Protein AF-A0A377KDM1-F1 (afdb_monomer)

Radius of gyration: 18.5 Å; Cα contacts (8 Å, |Δi|>4): 76; chains: 1; bounding box: 39×21×58 Å

Nearest PDB structures (foldseek):
  5me8-assembly1_B  TM=6.003E-01  e=6.500E+00  Homo sapiens

Secondary structure (DSSP, 8-state):
-PPPPHHHHHHHHHHTSHHHHHHHHHHHHHHHHHHHHHHHHHHHT--TTGGGS-GGG-HIIIIIIIIHHHHHHHHHHHHHHHHHHHTT-GGGGG--HHHHHHHHHHTTS--TTS-HHHHTT-

Foldseek 3Di:
DDDDDVVRVVVCCVCLDLVVLVCVLVLLVVLLVQLVVQLVVCVVVDDPCLVVDPPLSNCCCPCVVPLSVLSVVVSVLSVVLSVVVVVVNSVSVPDDVSVVVSVVVCVSHDPVSGDPVSNVSD

Sequence (122 aa):
MAILHPQECWLLERIMSPEYYRRRFEGWQEFVELCERQVAEWSKTMPLDVRRRPLCEQIDAVWGGRVLPNIRSTLKSVQYDFIQLQQGDLRVLQSGGNISSDMKGLIDYPSDWMSLVAQKTV

Structure (mmCIF, N/CA/C/O backbone):
data_AF-A0A377KDM1-F1
#
_entry.id   AF-A0A377KDM1-F1
#
loop_
_atom_site.group_PDB
_atom_site.id
_atom_site.type_symbol
_atom_site.label_atom_id
_atom_site.label_alt_id
_atom_site.label_comp_id
_atom_site.label_asym_id
_atom_site.label_entity_id
_atom_site.label_seq_id
_atom_site.pdbx_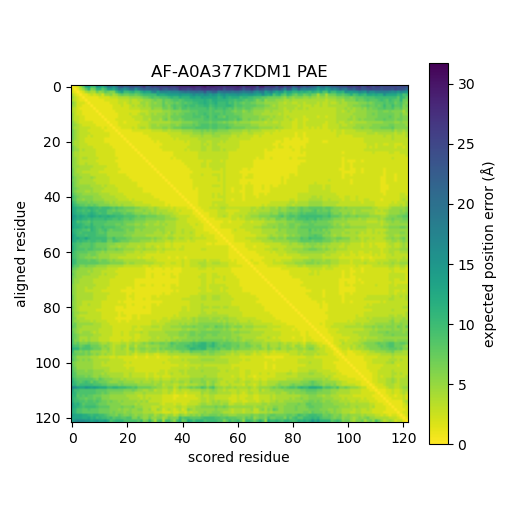PDB_ins_code
_atom_site.Cartn_x
_atom_site.Cartn_y
_atom_site.Cartn_z
_atom_site.occupancy
_atom_site.B_iso_or_equiv
_atom_site.auth_seq_id
_atom_site.auth_comp_id
_atom_site.auth_asym_id
_atom_site.auth_atom_id
_atom_site.pdbx_PDB_model_num
ATOM 1 N N . MET A 1 1 ? -19.128 -11.239 32.560 1.00 57.31 1 MET A N 1
ATOM 2 C CA . MET A 1 1 ? -18.777 -10.022 31.797 1.00 57.31 1 MET A CA 1
ATOM 3 C C . MET A 1 1 ? -17.496 -9.472 32.390 1.00 57.31 1 MET A C 1
ATOM 5 O O . MET A 1 1 ? -17.454 -9.312 33.603 1.00 57.31 1 MET A O 1
ATOM 9 N N . ALA A 1 2 ? -16.454 -9.273 31.584 1.00 82.00 2 ALA A N 1
ATOM 10 C CA . ALA A 1 2 ? -15.253 -8.584 32.048 1.00 82.00 2 ALA A CA 1
ATOM 11 C C . ALA A 1 2 ? -15.537 -7.076 32.082 1.00 82.00 2 ALA A C 1
ATOM 13 O O . ALA A 1 2 ? -16.145 -6.548 31.151 1.00 82.00 2 ALA A O 1
ATOM 14 N N . ILE A 1 3 ? -15.142 -6.406 33.162 1.00 89.88 3 ILE A N 1
ATOM 15 C CA . ILE A 1 3 ? -15.170 -4.945 33.246 1.00 89.88 3 ILE A CA 1
ATOM 16 C C . ILE A 1 3 ? -13.866 -4.464 32.615 1.00 89.88 3 ILE A C 1
ATOM 18 O O . ILE A 1 3 ? -12.798 -4.803 33.119 1.00 89.88 3 ILE A O 1
ATOM 22 N N . LEU A 1 4 ? -13.959 -3.723 31.511 1.00 91.62 4 LEU A N 1
ATOM 23 C CA . LEU A 1 4 ? -12.789 -3.116 30.880 1.00 91.62 4 LEU A CA 1
ATOM 24 C C . LEU A 1 4 ? -12.303 -1.932 31.717 1.00 91.62 4 LEU A C 1
ATOM 26 O O . LEU A 1 4 ? -13.097 -1.114 32.191 1.00 91.62 4 LEU A O 1
ATOM 30 N N . HIS A 1 5 ? -10.990 -1.832 31.883 1.00 95.94 5 HIS A N 1
ATOM 31 C CA . HIS A 1 5 ? -10.353 -0.673 32.485 1.00 95.94 5 HIS A CA 1
ATOM 32 C C . HIS A 1 5 ? -10.513 0.545 31.552 1.00 95.94 5 HIS A C 1
ATOM 34 O O . HIS A 1 5 ? -10.403 0.392 30.334 1.00 95.94 5 HIS A O 1
ATOM 40 N N . PRO A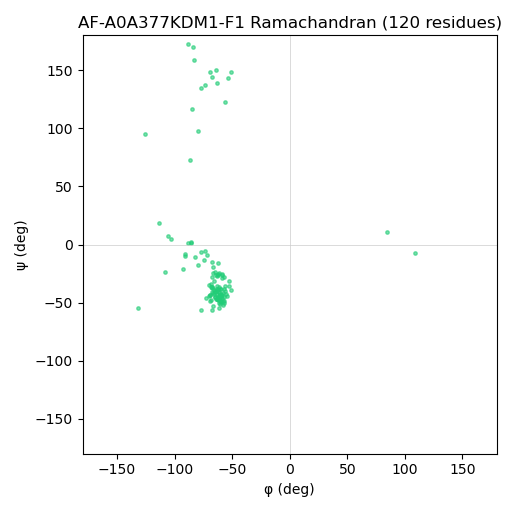 1 6 ? -10.697 1.779 32.062 1.00 96.06 6 PRO A N 1
ATOM 41 C CA . PRO A 1 6 ? -10.864 2.963 31.211 1.00 96.06 6 PRO A CA 1
ATOM 42 C C . PRO A 1 6 ? -9.759 3.164 30.160 1.00 96.06 6 PRO A C 1
ATOM 44 O O . PRO A 1 6 ? -10.024 3.652 29.064 1.00 96.06 6 PRO A O 1
ATOM 47 N N . GLN A 1 7 ? -8.523 2.752 30.459 1.00 96.69 7 GLN A N 1
ATOM 48 C CA . GLN A 1 7 ? -7.414 2.804 29.496 1.00 96.69 7 GLN A CA 1
ATOM 49 C C . GLN A 1 7 ? -7.590 1.819 28.329 1.00 96.69 7 GLN A C 1
ATOM 51 O O . GLN A 1 7 ? -7.203 2.134 27.206 1.00 96.69 7 GLN A O 1
ATOM 56 N N . GLU A 1 8 ? -8.184 0.648 28.573 1.00 95.50 8 GLU A N 1
ATOM 57 C CA . GLU A 1 8 ? -8.482 -0.338 27.530 1.00 95.50 8 GLU A CA 1
ATOM 58 C C . GLU A 1 8 ? -9.586 0.186 26.610 1.00 95.50 8 GLU A C 1
ATOM 60 O O . GLU A 1 8 ? -9.439 0.125 25.390 1.00 95.50 8 GLU A O 1
ATOM 65 N N . CYS A 1 9 ? -10.639 0.789 27.177 1.00 94.56 9 CYS A N 1
ATOM 66 C CA . CYS A 1 9 ? -11.683 1.462 26.401 1.00 94.56 9 CYS A CA 1
ATOM 67 C C . CYS A 1 9 ? -11.094 2.560 25.507 1.00 94.56 9 CYS A C 1
ATOM 69 O O . CYS A 1 9 ? -11.340 2.568 24.305 1.00 94.56 9 CYS A O 1
ATOM 71 N N . TRP A 1 10 ? -10.247 3.430 26.068 1.00 94.38 10 TRP A N 1
ATOM 72 C CA . TRP A 1 10 ? -9.607 4.509 25.314 1.00 94.38 10 TRP A CA 1
ATOM 73 C C . TRP A 1 10 ? -8.750 3.993 24.145 1.00 94.38 10 TRP A C 1
ATOM 75 O O . TRP A 1 10 ? -8.791 4.545 23.043 1.00 94.38 10 TRP A O 1
ATOM 85 N N . LEU A 1 11 ? -7.979 2.918 24.359 1.00 95.12 11 LEU A N 1
ATOM 86 C CA . LEU A 1 11 ? -7.184 2.294 23.297 1.00 95.12 11 LEU A CA 1
ATOM 87 C C . LEU A 1 11 ? -8.077 1.725 22.193 1.00 95.12 11 LEU A C 1
ATOM 89 O O . LEU A 1 11 ? -7.821 1.983 21.016 1.00 95.12 11 LEU A O 1
ATOM 93 N N . LEU A 1 12 ? -9.124 0.987 22.569 1.00 92.38 12 LEU A N 1
ATOM 94 C CA . LEU A 1 12 ? -10.084 0.383 21.648 1.00 92.38 12 LEU A CA 1
ATOM 95 C C . LEU A 1 12 ? -10.791 1.444 20.798 1.00 92.38 12 LEU A C 1
ATOM 97 O O . LEU A 1 12 ? -10.793 1.342 19.573 1.00 92.38 12 LEU A O 1
ATOM 101 N N . GLU A 1 13 ? -11.315 2.497 21.422 1.00 91.88 13 GLU A N 1
ATOM 102 C CA . GLU A 1 13 ? -11.948 3.622 20.725 1.00 91.88 13 GLU A CA 1
ATOM 103 C C . GLU A 1 13 ? -11.002 4.256 19.703 1.00 91.88 13 GLU A C 1
ATOM 105 O O . GLU A 1 13 ? -11.404 4.562 18.582 1.00 91.88 13 GLU A O 1
ATOM 110 N N . ARG A 1 14 ? -9.716 4.392 20.043 1.00 93.44 14 ARG A N 1
ATOM 111 C CA . ARG A 1 14 ? -8.715 4.961 19.139 1.00 93.44 14 ARG A CA 1
ATOM 112 C C . ARG A 1 14 ? -8.410 4.049 17.950 1.00 93.44 14 ARG A C 1
ATOM 114 O O . ARG A 1 14 ? -8.400 4.539 16.820 1.00 93.44 14 ARG A O 1
ATOM 121 N N . ILE A 1 15 ? -8.153 2.757 18.173 1.00 91.38 15 ILE A N 1
ATOM 122 C CA . ILE A 1 15 ? -7.748 1.814 17.107 1.00 91.38 15 ILE A CA 1
ATOM 123 C C . ILE A 1 15 ? -8.923 1.303 16.263 1.00 91.38 15 ILE A C 1
ATOM 125 O O . ILE A 1 15 ? -8.712 0.803 15.164 1.00 91.38 15 ILE A O 1
ATOM 129 N N . MET A 1 16 ? -10.157 1.431 16.751 1.00 92.25 16 MET A N 1
ATOM 130 C CA . MET A 1 16 ? -11.375 1.063 16.018 1.00 92.25 16 MET A CA 1
ATOM 131 C C . MET A 1 16 ? -12.104 2.290 15.453 1.00 92.25 16 MET A C 1
ATOM 133 O O . MET A 1 16 ? -13.190 2.160 14.896 1.00 92.25 16 MET A O 1
ATOM 137 N N . SER A 1 17 ? -11.526 3.488 15.593 1.00 93.81 17 SER A N 1
ATOM 138 C CA . SER A 1 17 ? -12.146 4.722 15.110 1.00 93.81 17 SER A CA 1
ATOM 139 C C . SER A 1 17 ? -12.187 4.796 13.576 1.00 93.81 17 SER A C 1
ATOM 141 O O . SER A 1 17 ? -11.232 4.377 12.910 1.00 93.81 17 SER A O 1
ATOM 143 N N . PRO A 1 18 ? -13.216 5.447 12.998 1.00 95.19 18 PRO A N 1
ATOM 144 C CA . PRO A 1 18 ? -13.224 5.812 11.581 1.00 95.19 18 PRO A CA 1
ATOM 145 C C . PRO A 1 18 ? -11.974 6.593 11.166 1.00 95.19 18 PRO A C 1
ATOM 147 O O . PRO A 1 18 ? -11.445 6.392 10.080 1.00 95.19 18 PRO A O 1
ATOM 150 N N . GLU A 1 19 ? -11.455 7.439 12.057 1.00 95.75 19 GLU A N 1
ATOM 151 C CA . GLU A 1 19 ? -10.237 8.219 11.837 1.00 95.75 19 GLU A CA 1
ATOM 152 C C . GLU A 1 19 ? -8.983 7.347 11.674 1.00 95.75 19 GLU A C 1
ATOM 154 O O . GLU A 1 19 ? -8.101 7.636 10.865 1.00 95.75 19 GLU A O 1
ATOM 159 N N . TYR A 1 20 ? -8.876 6.260 12.437 1.00 95.06 20 TYR A N 1
ATOM 160 C CA . TYR A 1 20 ? -7.777 5.316 12.285 1.00 95.06 20 TYR A CA 1
ATOM 161 C C . TYR A 1 20 ? -7.857 4.560 10.949 1.00 95.06 20 TYR A C 1
ATOM 163 O O . TYR A 1 20 ? -6.841 4.429 10.264 1.00 95.06 20 TYR A O 1
ATOM 171 N N . TYR A 1 21 ? -9.055 4.142 10.534 1.00 96.25 21 TYR A N 1
ATOM 172 C CA . TYR A 1 21 ? -9.272 3.494 9.234 1.00 96.25 21 TYR A CA 1
ATOM 173 C C . TYR A 1 21 ? -9.043 4.450 8.062 1.00 96.25 21 TYR A C 1
ATOM 175 O O . TYR A 1 21 ? -8.438 4.054 7.068 1.00 96.25 21 TYR A O 1
ATOM 183 N N . ARG A 1 22 ? -9.436 5.720 8.204 1.00 97.00 22 ARG A N 1
ATOM 184 C CA . ARG A 1 22 ? -9.162 6.775 7.226 1.00 97.00 22 ARG A CA 1
ATOM 185 C C . ARG A 1 22 ? -7.668 6.937 6.981 1.00 97.00 22 ARG A C 1
ATOM 187 O O . ARG A 1 22 ? -7.228 6.828 5.846 1.00 97.00 22 ARG A O 1
ATOM 194 N N . ARG A 1 23 ? -6.874 7.106 8.046 1.00 96.75 23 ARG A N 1
ATOM 195 C CA . ARG A 1 23 ? -5.411 7.244 7.930 1.00 96.75 23 ARG A CA 1
ATOM 196 C C . ARG A 1 23 ? -4.747 6.010 7.326 1.00 96.75 23 ARG A C 1
ATOM 198 O O . ARG A 1 23 ? -3.789 6.142 6.574 1.00 96.75 23 ARG A O 1
ATOM 205 N N . ARG A 1 24 ? -5.252 4.813 7.641 1.00 95.56 24 ARG A N 1
ATOM 206 C CA . ARG A 1 2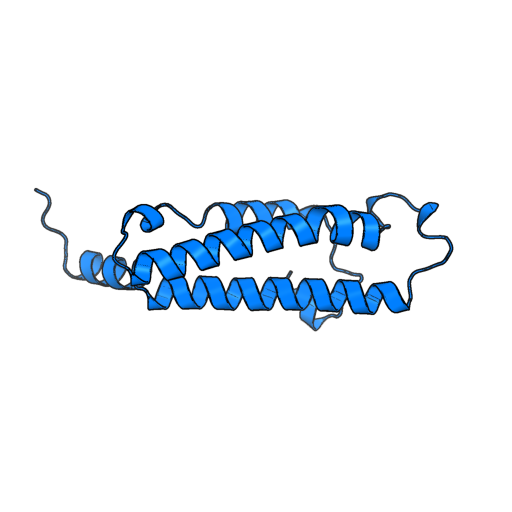4 ? -4.797 3.563 7.016 1.00 95.56 24 ARG A CA 1
ATOM 207 C C . ARG A 1 24 ? -5.071 3.566 5.509 1.00 95.56 24 ARG A C 1
ATOM 209 O O . ARG A 1 24 ? -4.177 3.228 4.741 1.00 95.56 24 ARG A O 1
ATOM 216 N N . PHE A 1 25 ? -6.284 3.939 5.102 1.00 97.31 25 PHE A N 1
ATOM 217 C CA . PHE A 1 25 ? -6.674 4.049 3.697 1.00 97.31 25 PHE A CA 1
ATOM 218 C C . PHE A 1 25 ? -5.839 5.094 2.954 1.00 97.31 25 PHE A C 1
ATOM 220 O O . PHE A 1 25 ? -5.198 4.749 1.968 1.00 97.31 25 PHE A O 1
ATOM 227 N N . GLU A 1 26 ? -5.795 6.329 3.455 1.00 98.19 26 GLU A N 1
ATOM 228 C CA . GLU A 1 26 ? -5.057 7.439 2.842 1.00 98.19 26 GLU A CA 1
ATOM 229 C C . GLU A 1 26 ? -3.558 7.117 2.728 1.00 98.19 26 GLU A C 1
ATOM 231 O O . GLU A 1 26 ? -2.963 7.315 1.672 1.00 98.19 26 GLU A O 1
ATOM 236 N N . GLY A 1 27 ? -2.954 6.535 3.772 1.00 97.19 27 GLY A N 1
ATOM 237 C CA . GLY A 1 27 ? -1.544 6.142 3.741 1.00 97.19 27 GLY A CA 1
ATOM 238 C C . GLY A 1 27 ? -1.250 5.034 2.725 1.00 97.19 27 GLY A C 1
ATOM 239 O O . GLY A 1 27 ? -0.250 5.096 2.013 1.00 97.19 27 GLY A O 1
ATOM 240 N N . TRP A 1 28 ? -2.129 4.032 2.609 1.00 97.81 28 TRP A N 1
ATOM 241 C CA . TRP A 1 28 ? -1.968 2.994 1.587 1.00 97.81 28 TRP A CA 1
ATOM 242 C C . TRP A 1 28 ? -2.226 3.531 0.175 1.00 97.81 28 TRP A C 1
ATOM 244 O O . TRP A 1 28 ? -1.554 3.129 -0.770 1.00 97.81 28 TRP A O 1
ATOM 254 N N . GLN A 1 29 ? -3.165 4.465 0.021 1.00 98.44 29 GLN A N 1
ATOM 255 C CA . GLN A 1 29 ? -3.415 5.142 -1.246 1.00 98.44 29 GLN A CA 1
ATOM 256 C C . GLN A 1 29 ? -2.170 5.898 -1.719 1.00 98.44 29 GLN A C 1
ATOM 258 O O . GLN A 1 29 ? -1.719 5.676 -2.842 1.00 98.44 29 GLN A O 1
ATOM 263 N N . GLU A 1 30 ? -1.581 6.727 -0.854 1.00 98.12 30 GLU A N 1
ATOM 264 C CA . GLU A 1 30 ? -0.359 7.476 -1.161 1.00 98.12 30 GLU A CA 1
ATOM 265 C C . GLU A 1 30 ? 0.793 6.537 -1.549 1.00 98.12 30 GLU A C 1
ATOM 267 O O . GLU A 1 30 ? 1.505 6.782 -2.526 1.00 98.12 30 GLU A O 1
ATOM 272 N N . PHE A 1 31 ? 0.934 5.420 -0.830 1.00 97.00 31 PHE A N 1
ATOM 273 C CA . PHE A 1 31 ? 1.913 4.384 -1.137 1.00 97.00 31 PHE A CA 1
ATOM 274 C C . PHE A 1 31 ? 1.721 3.780 -2.541 1.00 97.00 31 PHE A C 1
ATOM 276 O O . PHE A 1 31 ? 2.681 3.684 -3.313 1.00 97.00 31 PHE A O 1
ATOM 283 N N . VAL A 1 32 ? 0.490 3.399 -2.904 1.00 97.75 32 VAL A N 1
ATOM 284 C CA . VAL A 1 32 ? 0.188 2.846 -4.235 1.00 97.75 32 VAL A CA 1
ATOM 285 C C . VAL A 1 32 ? 0.458 3.879 -5.327 1.00 97.75 32 VAL A C 1
ATOM 287 O O . VAL A 1 32 ? 1.137 3.563 -6.303 1.00 97.75 32 VAL A O 1
ATOM 290 N N . GLU A 1 33 ? -0.009 5.116 -5.157 1.00 97.94 33 GLU A N 1
ATOM 291 C CA . GLU A 1 33 ? 0.197 6.202 -6.124 1.00 97.94 33 GLU A CA 1
ATOM 292 C C . GLU A 1 33 ? 1.685 6.514 -6.336 1.00 97.94 33 GLU A C 1
ATOM 294 O O . GLU A 1 33 ? 2.124 6.769 -7.463 1.00 97.94 33 GLU A O 1
ATOM 299 N N . LEU A 1 34 ? 2.487 6.464 -5.268 1.00 97.00 34 LEU A N 1
ATOM 300 C CA . LEU A 1 34 ? 3.938 6.594 -5.346 1.00 97.00 34 LEU A CA 1
ATOM 301 C C . LEU A 1 34 ? 4.551 5.473 -6.192 1.00 97.00 34 LEU A C 1
ATOM 303 O O . LEU A 1 34 ? 5.305 5.759 -7.124 1.00 97.00 34 LEU A O 1
ATOM 307 N N . CYS A 1 35 ? 4.209 4.214 -5.911 1.00 96.12 35 CYS A N 1
ATOM 308 C CA . CYS A 1 35 ? 4.723 3.060 -6.652 1.00 96.12 35 CYS A CA 1
ATOM 309 C C . CYS A 1 35 ? 4.352 3.127 -8.139 1.00 96.12 35 CYS A C 1
ATOM 311 O O . CYS A 1 35 ? 5.199 2.915 -9.007 1.00 96.12 35 CYS A O 1
ATOM 313 N N . GLU A 1 36 ? 3.100 3.466 -8.448 1.00 97.06 36 GLU A N 1
ATOM 314 C CA . GLU A 1 36 ? 2.625 3.633 -9.823 1.00 97.06 36 GLU A CA 1
ATOM 315 C C . GLU A 1 36 ? 3.398 4.717 -10.569 1.00 97.06 36 GLU A C 1
ATOM 317 O O . GLU A 1 3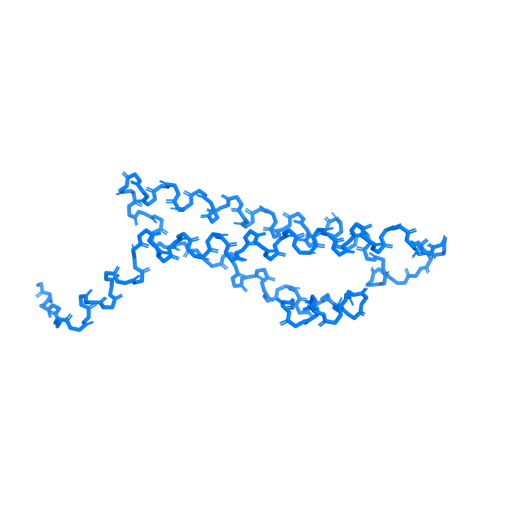6 ? 3.836 4.502 -11.701 1.00 97.06 36 GLU A O 1
ATOM 322 N N . ARG A 1 37 ? 3.609 5.868 -9.921 1.00 96.94 37 ARG A N 1
ATOM 323 C CA . ARG A 1 37 ? 4.387 6.972 -10.485 1.00 96.94 37 ARG A CA 1
ATOM 324 C C . ARG A 1 37 ? 5.821 6.544 -10.765 1.00 96.94 37 ARG A C 1
ATOM 326 O O . ARG A 1 37 ? 6.337 6.828 -11.841 1.00 96.94 37 ARG A O 1
ATOM 333 N N . GLN A 1 38 ? 6.450 5.825 -9.837 1.00 95.75 38 GLN A N 1
ATOM 334 C CA . GLN A 1 38 ? 7.810 5.326 -10.022 1.00 95.75 38 GLN A CA 1
ATOM 335 C C . GLN A 1 38 ? 7.907 4.363 -11.213 1.00 95.75 38 GLN A C 1
ATOM 337 O O . GLN A 1 38 ? 8.791 4.541 -12.050 1.00 95.75 38 GLN A O 1
ATOM 342 N N . VAL A 1 39 ? 6.986 3.400 -11.343 1.00 95.50 39 VAL A N 1
ATOM 343 C CA . VAL A 1 39 ? 6.947 2.484 -12.501 1.00 95.50 39 VAL A CA 1
ATOM 344 C C . VAL A 1 39 ? 6.734 3.252 -13.807 1.00 95.50 39 VAL A C 1
ATOM 346 O O . VAL A 1 39 ? 7.393 2.958 -14.808 1.00 95.50 39 VAL A O 1
ATOM 349 N N . ALA A 1 40 ? 5.847 4.249 -13.814 1.00 95.62 40 ALA A N 1
ATOM 350 C CA . ALA A 1 40 ? 5.593 5.073 -14.992 1.00 95.62 40 ALA A CA 1
ATOM 351 C C . ALA A 1 40 ? 6.833 5.877 -15.415 1.00 95.62 40 ALA A C 1
ATOM 353 O O . ALA A 1 40 ? 7.148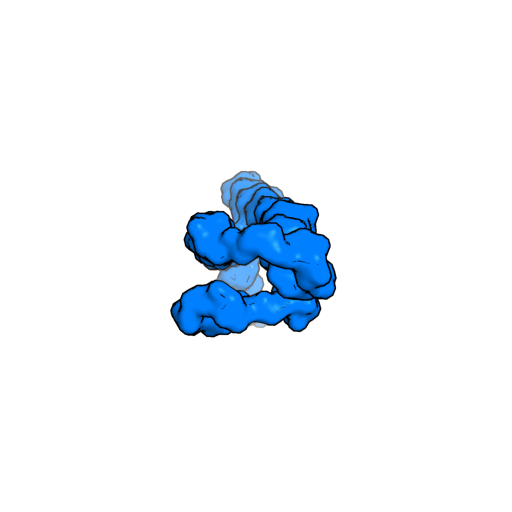 5.918 -16.603 1.00 95.62 40 ALA A O 1
ATOM 354 N N . GLU A 1 41 ? 7.565 6.471 -14.466 1.00 94.81 41 GLU A N 1
ATOM 355 C CA . GLU A 1 41 ? 8.817 7.180 -14.757 1.00 94.81 41 GLU A CA 1
ATOM 356 C C . GLU A 1 41 ? 9.908 6.235 -15.271 1.00 94.81 41 GLU A C 1
ATOM 358 O O . GLU A 1 41 ? 10.529 6.529 -16.291 1.00 94.81 41 GLU A O 1
ATOM 363 N N . TRP A 1 42 ? 10.098 5.074 -14.636 1.00 93.56 42 TRP A N 1
ATOM 364 C CA . TRP A 1 42 ? 11.056 4.064 -15.101 1.00 93.56 42 TRP A CA 1
ATOM 365 C C . TRP A 1 42 ? 10.729 3.574 -16.520 1.00 93.56 42 TRP A C 1
ATOM 367 O O . TRP A 1 42 ? 11.616 3.409 -17.353 1.00 93.56 42 TRP A O 1
ATOM 377 N N . SER A 1 43 ? 9.442 3.410 -16.839 1.00 92.69 43 SER A N 1
ATOM 378 C CA . SER A 1 43 ? 9.003 2.920 -18.153 1.00 92.69 43 SER A CA 1
ATOM 379 C C . SER A 1 43 ? 9.381 3.868 -19.298 1.00 92.69 43 SER A C 1
ATOM 381 O O . SER A 1 43 ? 9.585 3.414 -20.423 1.00 92.69 43 SER A O 1
ATOM 383 N N . LYS A 1 44 ? 9.530 5.174 -19.031 1.00 94.25 44 LYS A N 1
ATOM 384 C CA . LYS A 1 44 ? 9.985 6.156 -20.035 1.00 94.25 44 LYS A CA 1
ATOM 385 C C . LYS A 1 44 ? 11.437 5.936 -20.459 1.00 94.25 44 LYS A C 1
ATOM 387 O O . LYS A 1 44 ? 11.816 6.346 -21.552 1.00 94.25 44 LYS A O 1
ATOM 392 N N . THR A 1 45 ? 12.243 5.312 -19.604 1.00 92.88 45 THR A N 1
ATOM 393 C CA . THR A 1 45 ? 13.669 5.042 -19.829 1.00 92.88 45 THR A CA 1
ATOM 394 C C . THR A 1 45 ? 13.960 3.546 -19.954 1.00 92.88 45 THR A C 1
ATOM 396 O O . THR A 1 45 ? 15.111 3.125 -19.826 1.00 92.88 45 THR A O 1
ATOM 399 N N . MET A 1 46 ? 12.927 2.738 -20.231 1.00 91.94 46 MET A N 1
ATOM 400 C CA . MET A 1 46 ? 13.028 1.283 -20.303 1.00 91.94 46 MET A CA 1
ATOM 401 C C . MET A 1 46 ? 14.100 0.841 -21.319 1.00 91.94 46 MET A C 1
ATOM 403 O O . MET A 1 46 ? 13.993 1.166 -22.507 1.00 91.94 46 MET A O 1
ATOM 407 N N . PRO A 1 47 ? 15.114 0.061 -20.897 1.00 90.81 47 PRO A N 1
ATOM 408 C CA . PRO A 1 47 ? 16.132 -0.449 -21.806 1.00 90.81 47 PRO A CA 1
ATOM 409 C C . PRO A 1 47 ? 15.545 -1.392 -22.864 1.00 90.81 47 PRO A C 1
ATOM 411 O O . PRO A 1 47 ? 14.732 -2.263 -22.556 1.00 90.81 47 PRO A O 1
ATOM 414 N N . LEU A 1 48 ? 16.005 -1.278 -24.114 1.00 92.31 48 LEU A N 1
ATOM 415 C CA . LEU A 1 48 ? 15.541 -2.132 -25.222 1.00 92.31 48 LEU A CA 1
ATOM 416 C C . LEU A 1 48 ? 15.850 -3.621 -25.003 1.00 92.31 48 LEU A C 1
ATOM 418 O O . LEU A 1 48 ? 15.170 -4.493 -25.542 1.00 92.31 48 LEU A O 1
ATOM 422 N N . ASP A 1 49 ? 16.879 -3.920 -24.215 1.00 95.06 49 ASP A N 1
ATOM 423 C CA . ASP A 1 49 ? 17.312 -5.272 -23.886 1.00 95.06 49 ASP A CA 1
ATOM 424 C C . ASP A 1 49 ? 16.605 -5.856 -22.654 1.00 95.06 49 ASP A C 1
ATOM 426 O O . ASP A 1 49 ? 16.897 -6.995 -22.298 1.00 95.06 49 ASP A O 1
ATOM 430 N N . VAL A 1 50 ? 15.664 -5.140 -22.019 1.00 92.88 50 VAL A N 1
ATOM 431 C CA . VAL A 1 50 ? 15.041 -5.551 -20.745 1.00 92.88 50 VAL A CA 1
ATOM 432 C C . VAL A 1 50 ? 14.502 -6.984 -20.774 1.00 92.88 50 VAL A C 1
ATOM 434 O O . VAL A 1 50 ? 14.701 -7.744 -19.835 1.00 92.88 50 VAL A O 1
ATOM 437 N N . ARG A 1 51 ? 13.905 -7.419 -21.889 1.00 94.25 51 ARG A N 1
ATOM 438 C CA . ARG A 1 51 ? 13.347 -8.777 -22.032 1.00 94.25 51 ARG A CA 1
ATOM 439 C C . ARG A 1 51 ? 14.396 -9.888 -22.045 1.00 94.25 51 ARG A C 1
ATOM 441 O O . ARG A 1 51 ? 14.037 -11.051 -21.900 1.00 94.25 51 ARG A O 1
ATOM 448 N N . ARG A 1 52 ? 15.672 -9.547 -22.239 1.00 96.00 52 ARG A N 1
ATOM 449 C CA . ARG A 1 52 ? 16.806 -10.481 -22.186 1.00 96.00 52 ARG A CA 1
ATOM 450 C C . ARG A 1 52 ? 17.410 -10.591 -20.786 1.00 96.00 52 ARG A C 1
ATOM 452 O O . ARG A 1 52 ? 18.249 -11.460 -20.572 1.00 96.00 52 ARG A O 1
ATOM 459 N N . ARG A 1 53 ? 17.013 -9.720 -19.855 1.00 91.88 53 ARG A N 1
ATOM 460 C CA . ARG A 1 53 ? 17.513 -9.706 -18.477 1.00 91.88 53 ARG A CA 1
ATOM 461 C C . ARG A 1 53 ? 16.761 -10.717 -17.606 1.00 91.88 53 ARG A C 1
ATOM 463 O O . ARG A 1 53 ? 15.640 -11.103 -17.957 1.00 91.88 53 ARG A O 1
ATOM 470 N N . PRO A 1 54 ? 17.336 -11.155 -16.472 1.00 90.94 54 PRO A N 1
ATOM 471 C CA . PRO A 1 54 ? 16.617 -11.948 -15.479 1.00 90.94 54 PRO A CA 1
ATOM 472 C C . PRO A 1 54 ? 15.293 -11.291 -15.074 1.00 90.94 54 PRO A C 1
ATOM 474 O O . PRO A 1 54 ? 15.187 -10.068 -15.050 1.00 90.94 54 PRO A O 1
ATOM 477 N N . LEU A 1 55 ? 14.282 -12.095 -14.729 1.00 87.94 55 LEU A N 1
ATOM 478 C CA . LEU A 1 55 ? 12.934 -11.586 -14.446 1.00 87.94 55 LEU A CA 1
ATOM 479 C C . LEU A 1 55 ? 12.920 -10.517 -13.340 1.00 87.94 55 LEU A C 1
ATOM 481 O O . LEU A 1 55 ? 12.166 -9.560 -13.453 1.00 87.94 55 LEU A O 1
ATOM 485 N N . CYS A 1 56 ? 13.772 -10.640 -12.318 1.00 82.75 56 CYS A N 1
ATOM 486 C CA . CYS A 1 56 ? 13.887 -9.652 -11.239 1.00 82.75 56 CYS A CA 1
ATOM 487 C C . CYS A 1 56 ? 14.314 -8.252 -11.718 1.00 82.75 56 CYS A C 1
ATOM 489 O O . CYS A 1 56 ? 13.974 -7.270 -11.070 1.00 82.75 56 CYS A O 1
ATOM 491 N N . GLU A 1 57 ? 14.997 -8.148 -12.860 1.00 85.56 57 GLU A N 1
ATOM 492 C CA . GLU A 1 57 ? 15.408 -6.876 -13.471 1.00 85.56 57 GLU A CA 1
ATOM 493 C C . GLU A 1 57 ? 14.368 -6.334 -14.469 1.00 85.56 57 GLU A C 1
ATOM 495 O O . GLU A 1 57 ? 14.480 -5.206 -14.951 1.00 85.56 57 GLU A O 1
ATOM 500 N N . GLN A 1 58 ? 13.338 -7.123 -14.794 1.00 92.50 58 GLN A N 1
ATOM 501 C CA . GLN A 1 58 ? 12.244 -6.717 -15.675 1.00 92.50 58 GLN A CA 1
ATOM 502 C C . GLN A 1 58 ? 11.163 -6.001 -14.863 1.00 92.50 58 GLN A C 1
ATOM 504 O O . GLN A 1 58 ? 10.097 -6.557 -14.589 1.00 92.50 58 GLN A O 1
ATOM 509 N N . ILE A 1 59 ? 11.463 -4.768 -14.446 1.00 92.00 59 ILE A N 1
ATOM 510 C CA . ILE A 1 59 ? 10.619 -3.986 -13.531 1.00 92.00 59 ILE A CA 1
ATOM 511 C C . ILE A 1 59 ? 9.184 -3.868 -14.042 1.00 92.00 59 ILE A C 1
ATOM 513 O O . ILE A 1 59 ? 8.258 -4.103 -13.281 1.00 92.00 59 ILE A O 1
ATOM 517 N N . ASP A 1 60 ? 8.953 -3.588 -15.321 1.00 90.69 60 ASP A N 1
ATOM 518 C CA . ASP A 1 60 ? 7.593 -3.527 -15.866 1.00 90.69 60 ASP A CA 1
ATOM 519 C C . ASP A 1 60 ? 6.842 -4.864 -15.787 1.00 90.69 60 ASP A C 1
ATOM 521 O O . ASP A 1 60 ? 5.651 -4.885 -15.480 1.00 90.69 60 ASP A O 1
ATOM 525 N N . ALA A 1 61 ? 7.523 -5.988 -16.018 1.00 92.38 61 ALA A N 1
ATOM 526 C CA . ALA A 1 61 ? 6.908 -7.307 -15.930 1.00 92.38 61 ALA A CA 1
ATOM 527 C C . ALA A 1 61 ? 6.576 -7.672 -14.475 1.00 92.38 61 ALA A C 1
ATOM 529 O O . ALA A 1 61 ? 5.481 -8.155 -14.183 1.00 92.38 61 ALA A O 1
ATOM 530 N N . VAL A 1 62 ? 7.505 -7.419 -13.552 1.00 92.69 62 VAL A N 1
ATOM 531 C CA . VAL A 1 62 ? 7.353 -7.749 -12.131 1.00 92.69 62 VAL A CA 1
ATOM 532 C C . VAL A 1 62 ? 6.439 -6.756 -11.425 1.00 92.69 62 VAL A C 1
ATOM 534 O O . VAL A 1 62 ? 5.420 -7.141 -10.849 1.00 92.69 62 VAL A O 1
ATOM 537 N N . TRP A 1 63 ? 6.760 -5.469 -11.484 1.00 94.06 63 TRP A N 1
ATOM 538 C CA . TRP A 1 63 ? 5.977 -4.439 -10.823 1.00 94.06 63 TRP A CA 1
ATOM 539 C C . TRP A 1 63 ? 4.654 -4.189 -11.533 1.00 94.06 63 TRP A C 1
ATOM 541 O O . TRP A 1 63 ? 3.614 -4.191 -10.881 1.00 94.06 63 TRP A O 1
ATOM 551 N N . GLY A 1 64 ? 4.651 -4.057 -12.859 1.00 91.88 64 GLY A N 1
ATOM 552 C CA . GLY A 1 64 ? 3.415 -3.855 -13.618 1.00 91.88 64 GLY A CA 1
ATOM 553 C C . GLY A 1 64 ? 2.498 -5.081 -13.624 1.00 91.88 64 GLY A C 1
ATOM 554 O O . GLY A 1 64 ? 1.278 -4.930 -13.556 1.00 91.88 64 GLY A O 1
ATOM 555 N N . GLY A 1 65 ? 3.064 -6.291 -13.669 1.00 91.44 65 GLY A N 1
ATOM 556 C CA . GLY A 1 65 ? 2.299 -7.536 -13.778 1.00 91.44 65 GLY A CA 1
ATOM 557 C C . GLY A 1 65 ? 1.943 -8.217 -12.455 1.00 91.44 65 GLY A C 1
ATOM 558 O O . GLY A 1 65 ? 1.012 -9.021 -12.431 1.00 91.44 65 GLY A O 1
ATOM 559 N N . ARG A 1 66 ? 2.654 -7.925 -11.358 1.00 92.00 66 ARG A N 1
ATOM 560 C CA . ARG A 1 66 ? 2.451 -8.605 -10.066 1.00 92.00 66 ARG A CA 1
ATOM 561 C C . ARG A 1 66 ? 2.343 -7.650 -8.884 1.00 92.00 66 ARG A C 1
ATOM 563 O O . ARG A 1 66 ? 1.342 -7.706 -8.177 1.00 92.00 66 ARG A O 1
ATOM 570 N N . VAL A 1 67 ? 3.322 -6.768 -8.679 1.00 94.44 67 VAL A N 1
ATOM 571 C CA . VAL A 1 67 ? 3.351 -5.911 -7.478 1.00 94.44 67 VAL A CA 1
ATOM 572 C C . VAL A 1 67 ? 2.204 -4.900 -7.477 1.00 94.44 67 VAL A C 1
ATOM 574 O O . VAL A 1 67 ? 1.389 -4.911 -6.558 1.00 94.44 67 VAL A O 1
ATOM 577 N N . LEU A 1 68 ? 2.090 -4.070 -8.521 1.00 96.75 68 LEU A N 1
ATOM 578 C CA . LEU A 1 68 ? 1.046 -3.047 -8.625 1.00 96.75 68 LEU A CA 1
ATOM 579 C C . LEU A 1 68 ? -0.369 -3.649 -8.565 1.00 96.75 68 LEU A C 1
ATOM 581 O O . LEU A 1 68 ? -1.192 -3.126 -7.814 1.00 96.75 68 LEU A O 1
ATOM 585 N N . PRO A 1 69 ? -0.692 -4.745 -9.285 1.00 97.00 69 PRO A N 1
ATOM 586 C CA . PRO A 1 69 ? -1.986 -5.409 -9.136 1.00 97.00 69 PRO A CA 1
ATOM 587 C C . PRO A 1 69 ? -2.312 -5.830 -7.697 1.00 97.00 69 PRO A C 1
ATOM 589 O O . PRO A 1 69 ? -3.441 -5.612 -7.255 1.00 97.00 69 PRO A O 1
ATOM 592 N N . ASN A 1 70 ? -1.342 -6.379 -6.958 1.00 96.44 70 ASN A N 1
ATOM 593 C CA . ASN A 1 70 ? -1.551 -6.831 -5.581 1.00 96.44 70 ASN A CA 1
ATOM 594 C C . ASN A 1 70 ? -1.845 -5.654 -4.644 1.00 96.44 70 ASN A C 1
ATOM 596 O O . ASN A 1 70 ? -2.907 -5.617 -4.020 1.00 96.44 70 ASN A O 1
ATOM 600 N N . ILE A 1 71 ? -0.982 -4.633 -4.636 1.00 97.38 71 ILE A N 1
ATOM 601 C CA . ILE A 1 71 ? -1.153 -3.481 -3.737 1.00 97.38 71 ILE A CA 1
ATOM 602 C C . ILE A 1 71 ? -2.413 -2.664 -4.077 1.00 97.38 71 ILE A C 1
ATOM 604 O O . ILE A 1 71 ? -3.079 -2.147 -3.177 1.00 97.38 71 ILE A O 1
ATOM 608 N N . ARG A 1 72 ? -2.820 -2.615 -5.358 1.00 98.19 72 ARG A N 1
ATOM 609 C CA . ARG A 1 72 ? -4.113 -2.049 -5.792 1.00 98.19 72 ARG A CA 1
ATOM 610 C C . ARG A 1 72 ? -5.298 -2.853 -5.273 1.00 98.19 72 ARG A C 1
ATOM 612 O O . ARG A 1 72 ? -6.319 -2.272 -4.910 1.00 98.19 72 ARG A O 1
ATOM 619 N N . SER A 1 73 ? -5.198 -4.180 -5.268 1.00 97.62 73 SER A N 1
ATOM 620 C CA . SER A 1 73 ? -6.239 -5.034 -4.694 1.00 97.62 73 SER A CA 1
ATOM 621 C C . SER A 1 73 ? -6.400 -4.750 -3.202 1.00 97.62 73 SER A C 1
ATOM 623 O O . SER A 1 73 ? -7.519 -4.552 -2.733 1.00 97.62 73 SER A O 1
ATOM 625 N N . THR A 1 74 ? -5.288 -4.628 -2.476 1.00 97.81 74 THR A N 1
ATOM 626 C CA . THR A 1 74 ? -5.296 -4.228 -1.064 1.00 97.81 74 THR A CA 1
ATOM 627 C C . THR A 1 74 ? -5.890 -2.839 -0.863 1.00 97.81 74 THR A C 1
ATOM 629 O O . THR A 1 74 ? -6.713 -2.673 0.034 1.00 97.81 74 THR A O 1
ATOM 632 N N . LEU A 1 75 ? -5.584 -1.868 -1.732 1.00 98.31 75 LEU A N 1
ATOM 633 C CA . LEU A 1 75 ? -6.185 -0.531 -1.675 1.00 98.31 75 LEU A CA 1
ATOM 634 C C . LEU A 1 75 ? -7.712 -0.580 -1.760 1.00 98.31 75 LEU A C 1
ATOM 636 O O . LEU A 1 75 ? -8.383 0.057 -0.951 1.00 98.31 75 LEU A O 1
ATOM 640 N N . LYS A 1 76 ? -8.267 -1.380 -2.680 1.00 97.81 76 LYS A N 1
ATOM 641 C CA . LYS A 1 76 ? -9.723 -1.566 -2.789 1.00 97.81 76 LYS A CA 1
ATOM 642 C C . LYS A 1 76 ? -10.320 -2.141 -1.508 1.00 97.81 76 LYS A C 1
ATOM 644 O O . LYS A 1 76 ? -11.354 -1.659 -1.057 1.00 97.81 76 LYS A O 1
ATOM 649 N N . SER A 1 77 ? -9.671 -3.140 -0.910 1.00 96.31 77 SER A N 1
ATOM 650 C CA . SER A 1 77 ? -10.135 -3.732 0.349 1.00 96.31 77 SER A CA 1
ATOM 651 C C . SER A 1 77 ? -10.087 -2.732 1.507 1.00 96.31 77 SER A C 1
ATOM 653 O O . SER A 1 77 ? -11.062 -2.599 2.233 1.00 96.31 77 SER A O 1
ATOM 655 N N . VAL A 1 78 ? -8.996 -1.977 1.657 1.00 96.75 78 VAL A N 1
ATOM 656 C CA . VAL A 1 78 ? -8.849 -0.998 2.749 1.00 96.75 78 VAL A CA 1
ATOM 657 C C . VAL A 1 78 ? -9.823 0.175 2.578 1.00 96.75 78 VAL A C 1
ATOM 659 O O . VAL A 1 78 ? -10.387 0.658 3.559 1.00 96.75 78 VAL A O 1
ATOM 662 N N . GLN A 1 79 ? -10.074 0.605 1.337 1.00 97.56 79 GLN A N 1
ATOM 663 C CA . GLN A 1 79 ? -11.110 1.590 1.026 1.00 97.56 79 GLN A CA 1
ATOM 664 C C . GLN A 1 79 ? -12.506 1.070 1.394 1.00 97.56 79 GLN A C 1
ATOM 666 O O . GLN A 1 79 ? -13.286 1.791 2.016 1.00 97.56 79 GLN A O 1
ATOM 671 N N . TYR A 1 80 ? -12.815 -0.177 1.026 1.00 96.94 80 TYR A N 1
ATOM 672 C CA . TYR A 1 80 ? -14.071 -0.831 1.385 1.00 96.94 80 TYR A CA 1
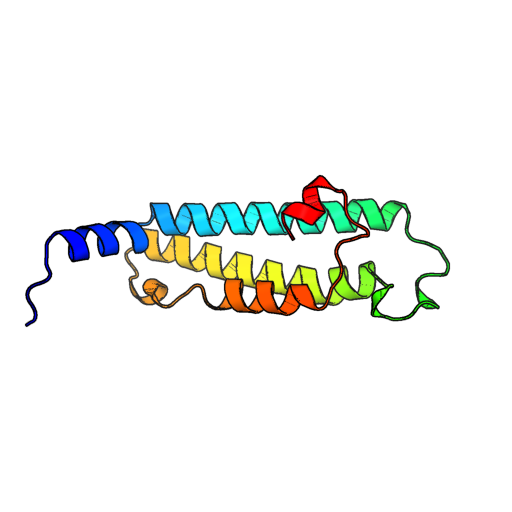ATOM 673 C C . TYR A 1 80 ? -14.253 -0.871 2.906 1.00 96.94 80 TYR A C 1
ATOM 675 O O . TYR A 1 80 ? -15.289 -0.439 3.403 1.00 96.94 80 TYR A O 1
ATOM 683 N N . ASP A 1 81 ? -13.230 -1.293 3.651 1.00 96.00 81 ASP A N 1
ATOM 684 C CA . ASP A 1 81 ? -13.282 -1.360 5.113 1.00 96.00 81 ASP A CA 1
ATOM 685 C C . ASP A 1 81 ? -13.572 0.005 5.746 1.00 96.00 81 ASP A C 1
ATOM 687 O O . ASP A 1 81 ? -14.403 0.112 6.648 1.00 96.00 81 ASP A O 1
ATOM 691 N N . PHE A 1 82 ? -12.918 1.063 5.255 1.00 97.06 82 PHE A N 1
ATOM 692 C CA . PHE A 1 82 ? -13.162 2.424 5.722 1.00 97.06 82 PHE A CA 1
ATOM 693 C C . PHE A 1 82 ? -14.617 2.857 5.486 1.00 97.06 82 PHE A C 1
ATOM 695 O O . PHE A 1 82 ? -15.271 3.326 6.419 1.00 97.06 82 PHE A O 1
ATOM 702 N N . ILE A 1 83 ? -15.149 2.644 4.278 1.00 97.50 83 ILE A N 1
ATOM 703 C CA . ILE A 1 83 ? -16.535 2.993 3.927 1.00 97.50 83 ILE A CA 1
ATOM 704 C C . ILE A 1 83 ? -17.536 2.208 4.786 1.00 97.50 83 ILE A C 1
ATOM 706 O O . ILE A 1 83 ? -18.482 2.785 5.322 1.00 97.50 83 ILE A O 1
ATOM 710 N N . GLN A 1 84 ? -17.328 0.903 4.955 1.00 97.56 84 GLN A N 1
ATOM 711 C CA . GLN A 1 84 ? -18.215 0.056 5.752 1.00 97.56 84 GLN A CA 1
ATOM 712 C C . GLN A 1 84 ? -18.199 0.436 7.237 1.00 97.56 84 GLN A C 1
ATOM 714 O O . GLN A 1 84 ? -19.254 0.475 7.874 1.00 97.56 84 GLN A O 1
ATOM 719 N N . LEU A 1 85 ? -17.032 0.786 7.787 1.00 96.50 85 LEU A N 1
ATOM 720 C CA . LEU A 1 85 ? -16.937 1.256 9.166 1.00 96.50 85 LEU A CA 1
ATOM 721 C C . LEU A 1 85 ? -17.710 2.566 9.369 1.00 96.50 85 LEU A C 1
ATOM 723 O O . LEU A 1 85 ? -18.390 2.722 10.382 1.00 96.50 85 LEU A O 1
ATOM 727 N N . GLN A 1 86 ? -17.666 3.488 8.399 1.00 96.25 86 GLN A N 1
ATOM 728 C CA . GLN A 1 86 ? -18.470 4.718 8.436 1.00 96.25 86 GLN A CA 1
ATOM 729 C C . GLN A 1 86 ? -19.981 4.441 8.422 1.00 96.25 86 GLN A C 1
ATOM 731 O O . GLN A 1 86 ? -20.753 5.242 8.945 1.00 96.25 86 GLN A O 1
ATOM 736 N N . GLN A 1 87 ? -20.404 3.304 7.868 1.00 96.56 87 GLN A N 1
ATOM 737 C CA . GLN A 1 87 ? -21.794 2.839 7.882 1.00 96.56 87 GLN A CA 1
ATOM 738 C C . GLN A 1 87 ? -22.160 2.057 9.158 1.00 96.56 87 GLN A C 1
ATOM 740 O O . GLN A 1 87 ? -23.293 1.599 9.293 1.00 96.56 87 GLN A O 1
ATOM 745 N N . GLY A 1 88 ? -21.226 1.907 10.104 1.00 95.19 88 GLY A N 1
ATOM 746 C CA . GLY A 1 88 ? -21.435 1.195 11.366 1.00 95.19 88 GLY A CA 1
ATOM 747 C C . GLY A 1 88 ? -21.242 -0.321 11.284 1.00 95.19 88 GLY A C 1
ATOM 748 O O . GLY A 1 88 ? -21.573 -1.028 12.236 1.00 95.19 88 GLY A O 1
ATOM 749 N N . ASP A 1 89 ? -20.703 -0.847 10.181 1.00 96.06 89 ASP A N 1
ATOM 750 C CA . ASP A 1 89 ? -20.432 -2.278 10.054 1.00 96.06 89 ASP A CA 1
ATOM 751 C C . ASP A 1 89 ? -19.135 -2.663 10.774 1.00 96.06 89 ASP A C 1
ATOM 753 O O . ASP A 1 89 ? -18.037 -2.551 10.236 1.00 96.06 89 ASP A O 1
ATOM 757 N N . LEU A 1 90 ? -19.264 -3.167 12.001 1.00 93.69 90 LEU A N 1
ATOM 758 C CA . LEU A 1 90 ? -18.123 -3.551 12.836 1.00 93.69 90 LEU A CA 1
ATOM 759 C C . LEU A 1 90 ? -17.430 -4.851 12.392 1.00 93.69 90 LEU A C 1
ATOM 761 O O . LEU A 1 90 ? -16.388 -5.200 12.946 1.00 93.69 90 LEU A O 1
ATOM 765 N N . ARG A 1 91 ? -17.953 -5.584 11.397 1.00 93.06 91 ARG A N 1
ATOM 766 C CA . ARG A 1 91 ? -17.302 -6.815 10.901 1.00 93.06 91 ARG A CA 1
ATOM 767 C C . ARG A 1 91 ? -15.938 -6.532 10.272 1.00 93.06 91 ARG A C 1
ATOM 769 O O . ARG A 1 91 ? -15.061 -7.391 10.307 1.00 93.06 91 ARG A O 1
ATOM 776 N N . VAL A 1 92 ? -15.732 -5.316 9.765 1.00 93.94 92 VAL A N 1
ATOM 777 C CA . VAL A 1 92 ? -14.459 -4.884 9.166 1.00 93.94 92 VAL A CA 1
ATOM 778 C C . VAL A 1 92 ? -13.345 -4.681 10.189 1.00 93.94 92 VAL A C 1
ATOM 780 O O . VAL A 1 92 ? -12.188 -4.568 9.807 1.00 93.94 92 VAL A O 1
ATOM 783 N N . LEU A 1 93 ? -13.645 -4.722 11.495 1.00 91.94 93 LEU A N 1
ATOM 784 C CA . LEU A 1 93 ? -12.624 -4.630 12.543 1.00 91.94 93 LEU A CA 1
ATOM 785 C C . LEU A 1 93 ? -11.601 -5.776 12.514 1.00 91.94 93 LEU A C 1
ATOM 787 O O . LEU A 1 93 ? -10.533 -5.662 13.111 1.00 91.94 93 LEU A O 1
ATOM 791 N N . GLN A 1 94 ? -11.909 -6.865 11.807 1.00 87.62 94 GLN A N 1
ATOM 792 C CA . GLN A 1 94 ? -11.014 -8.004 11.596 1.00 87.62 94 GLN A CA 1
ATOM 793 C C . GLN A 1 94 ? -10.065 -7.819 10.393 1.00 87.62 94 GLN A C 1
ATOM 795 O O . GLN A 1 94 ? -9.304 -8.730 10.068 1.00 87.62 94 GLN A O 1
ATOM 800 N N . SER A 1 95 ? -10.111 -6.672 9.706 1.00 87.19 95 SER A N 1
ATOM 801 C CA . SER A 1 95 ? -9.360 -6.428 8.472 1.00 87.19 95 SER A CA 1
ATOM 802 C C . SER A 1 95 ? -7.944 -5.866 8.691 1.00 87.19 95 SER A C 1
ATOM 804 O O . SER A 1 95 ? -7.544 -5.494 9.796 1.00 87.19 95 SER A O 1
ATOM 806 N N . GLY A 1 96 ? -7.167 -5.777 7.602 1.00 81.81 96 GLY A N 1
ATOM 807 C CA . GLY A 1 96 ? -5.830 -5.164 7.573 1.00 81.81 96 GLY A CA 1
ATOM 808 C C . GLY A 1 96 ? -4.657 -6.139 7.408 1.00 81.81 96 GLY A C 1
ATOM 809 O O . GLY A 1 96 ? -3.532 -5.700 7.185 1.00 81.81 96 GLY A O 1
ATOM 810 N N . GLY A 1 97 ? -4.893 -7.456 7.453 1.00 89.75 97 GLY A N 1
ATOM 811 C CA . GLY A 1 97 ? -3.837 -8.464 7.244 1.00 89.75 97 GLY A CA 1
ATOM 812 C C . GLY A 1 97 ? -3.257 -8.499 5.819 1.00 89.75 97 GLY A C 1
ATOM 813 O O . GLY A 1 97 ? -2.144 -8.983 5.607 1.00 89.75 97 GLY A O 1
ATOM 814 N N . ASN A 1 98 ? -3.987 -7.954 4.846 1.00 92.44 98 ASN A N 1
ATO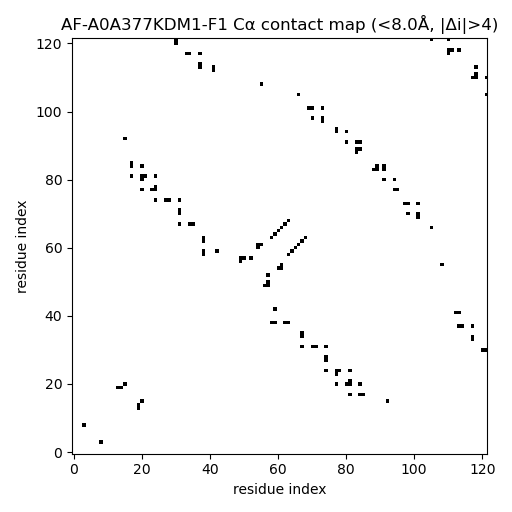M 815 C CA . ASN A 1 98 ? -3.550 -7.786 3.460 1.00 92.44 98 ASN A CA 1
ATOM 816 C C . ASN A 1 98 ? -2.380 -6.798 3.330 1.00 92.44 98 ASN A C 1
ATOM 818 O O . ASN A 1 98 ? -1.401 -7.135 2.675 1.00 92.44 98 ASN A O 1
ATOM 822 N N . ILE A 1 99 ? -2.415 -5.659 4.036 1.00 94.69 99 ILE A N 1
ATOM 823 C CA . ILE A 1 99 ? -1.302 -4.694 4.076 1.00 94.69 99 ILE A CA 1
ATOM 824 C C . ILE A 1 99 ? -0.022 -5.384 4.558 1.00 94.69 99 ILE A C 1
ATOM 826 O O . ILE A 1 99 ? 1.015 -5.299 3.910 1.00 94.69 99 ILE A O 1
ATOM 830 N N . SER A 1 100 ? -0.081 -6.110 5.680 1.00 93.69 100 SER A N 1
ATOM 831 C CA . SER A 1 100 ? 1.095 -6.807 6.220 1.00 93.69 100 SER A CA 1
ATOM 832 C C . SER A 1 100 ? 1.628 -7.884 5.271 1.00 93.69 100 SER A C 1
ATOM 834 O O . SER A 1 100 ? 2.838 -8.088 5.187 1.00 93.69 100 SER A O 1
ATOM 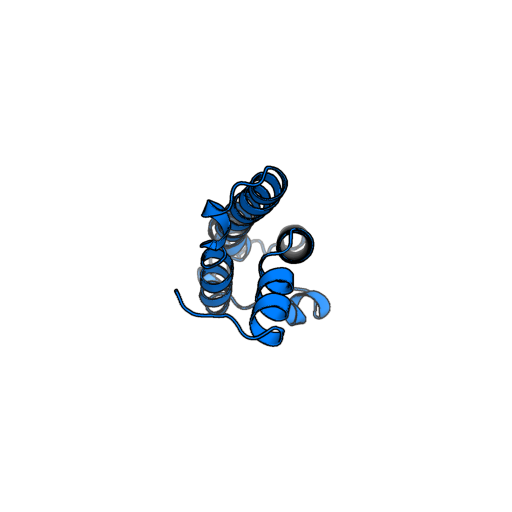836 N N . SER A 1 101 ? 0.729 -8.569 4.563 1.00 94.38 101 SER A N 1
ATOM 837 C CA . SER A 1 101 ? 1.091 -9.604 3.592 1.00 94.38 101 SER A CA 1
ATOM 838 C C . SER A 1 101 ? 1.770 -9.006 2.358 1.00 94.38 101 SER A C 1
ATOM 840 O O . SER A 1 101 ? 2.805 -9.519 1.936 1.00 94.38 101 SER A O 1
ATOM 842 N N . ASP A 1 102 ? 1.250 -7.893 1.835 1.00 95.00 102 ASP A N 1
ATOM 843 C CA . ASP A 1 102 ? 1.859 -7.162 0.721 1.00 95.00 102 ASP A CA 1
ATOM 844 C C . ASP A 1 102 ? 3.226 -6.591 1.106 1.00 95.00 102 ASP A C 1
ATOM 846 O O . ASP A 1 102 ? 4.195 -6.818 0.388 1.00 95.00 102 ASP A O 1
ATOM 850 N N . MET A 1 103 ? 3.344 -5.943 2.273 1.00 92.94 103 MET A N 1
ATOM 851 C CA . MET A 1 103 ? 4.629 -5.430 2.772 1.00 92.94 103 MET A CA 1
ATOM 852 C C . MET A 1 103 ? 5.681 -6.533 2.900 1.00 92.94 103 MET A C 1
ATOM 854 O O . MET A 1 103 ? 6.846 -6.322 2.578 1.00 92.94 103 MET A O 1
ATOM 858 N N . LYS A 1 104 ? 5.280 -7.735 3.328 1.00 92.69 104 LYS A N 1
ATOM 859 C CA . LYS A 1 104 ? 6.188 -8.884 3.372 1.00 92.69 104 LYS A CA 1
ATOM 860 C C . LYS A 1 104 ? 6.609 -9.330 1.970 1.00 92.69 104 LYS A C 1
ATOM 862 O O . LYS A 1 104 ? 7.773 -9.652 1.773 1.00 92.69 104 LYS A O 1
ATOM 867 N N . GLY A 1 105 ? 5.680 -9.352 1.015 1.00 90.44 105 GLY A N 1
ATOM 868 C CA . GLY A 1 105 ? 5.969 -9.718 -0.373 1.00 90.44 105 GLY A CA 1
ATOM 869 C C . GLY A 1 105 ? 6.861 -8.709 -1.100 1.00 90.44 105 GLY A C 1
ATOM 870 O O . GLY A 1 105 ? 7.610 -9.097 -1.989 1.00 90.44 105 GLY A O 1
ATOM 871 N N . LEU A 1 106 ? 6.820 -7.430 -0.716 1.00 90.75 106 LEU A N 1
ATOM 872 C CA . LEU A 1 106 ? 7.667 -6.381 -1.296 1.00 90.75 106 LEU A CA 1
ATOM 873 C C . LEU A 1 106 ? 9.162 -6.577 -1.019 1.00 90.75 106 LEU A C 1
ATOM 875 O O . LEU A 1 106 ? 9.979 -6.128 -1.815 1.00 90.75 106 LEU A O 1
ATOM 879 N N . ILE A 1 107 ? 9.524 -7.310 0.038 1.00 88.00 107 ILE A N 1
ATOM 880 C CA . ILE A 1 107 ? 10.923 -7.624 0.374 1.00 88.00 107 ILE A CA 1
ATOM 881 C C . ILE A 1 107 ? 11.621 -8.386 -0.768 1.00 88.00 107 ILE A C 1
ATOM 883 O O . ILE A 1 107 ? 12.827 -8.237 -0.961 1.00 88.00 107 ILE A O 1
ATOM 887 N N . ASP A 1 108 ? 10.869 -9.156 -1.560 1.00 87.19 108 ASP A N 1
ATOM 888 C CA . ASP A 1 108 ? 11.402 -9.925 -2.691 1.00 87.19 108 ASP A CA 1
ATOM 889 C C . ASP A 1 108 ? 11.684 -9.056 -3.937 1.00 87.19 108 ASP A C 1
ATOM 891 O O . ASP A 1 108 ? 12.231 -9.548 -4.928 1.00 87.19 108 ASP A O 1
ATOM 895 N N . TYR A 1 109 ? 11.312 -7.770 -3.911 1.00 86.25 109 TYR A N 1
ATOM 896 C CA . TYR A 1 109 ? 11.384 -6.855 -5.050 1.00 86.25 109 TYR A CA 1
ATOM 897 C C . TYR A 1 109 ? 12.186 -5.593 -4.696 1.00 86.25 109 TYR A C 1
ATOM 899 O O . TYR A 1 109 ? 11.619 -4.632 -4.175 1.00 86.25 109 TYR A O 1
ATOM 907 N N . PRO A 1 110 ? 13.494 -5.553 -5.012 1.00 83.25 110 PRO A N 1
ATOM 908 C CA . PRO A 1 110 ? 14.339 -4.390 -4.750 1.00 83.25 110 PRO A CA 1
ATOM 909 C C . PRO A 1 110 ? 13.766 -3.084 -5.327 1.00 83.25 110 PRO A C 1
ATOM 911 O O . PRO A 1 110 ? 13.173 -3.067 -6.411 1.00 83.25 110 PRO A O 1
ATOM 914 N N . SER A 1 111 ? 13.952 -1.985 -4.591 1.00 89.00 111 SER A N 1
ATOM 915 C CA . SER A 1 111 ? 13.460 -0.639 -4.924 1.00 89.00 111 SER A CA 1
ATOM 916 C C . SER A 1 111 ? 14.560 0.310 -5.422 1.00 89.00 111 SER A C 1
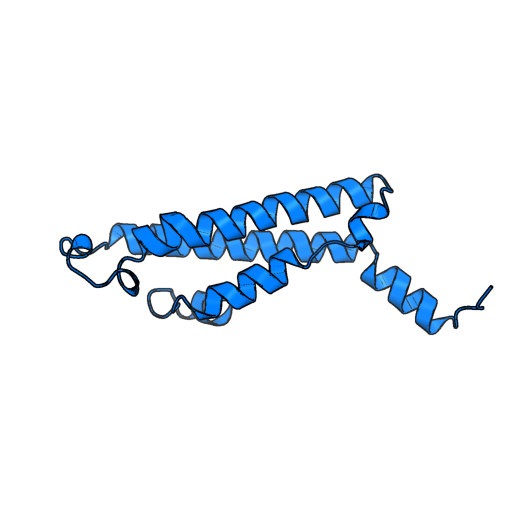ATOM 918 O O . SER A 1 111 ? 14.304 1.490 -5.645 1.00 89.00 111 SER A O 1
ATOM 920 N N . ASP A 1 112 ? 15.778 -0.186 -5.648 1.00 90.56 112 ASP A N 1
ATOM 921 C CA . ASP A 1 112 ? 16.971 0.576 -6.052 1.00 90.56 112 ASP A CA 1
ATOM 922 C C . ASP A 1 112 ? 16.804 1.353 -7.370 1.00 90.56 112 ASP A C 1
ATOM 924 O O . ASP A 1 112 ? 17.414 2.404 -7.565 1.00 90.56 112 ASP A O 1
ATOM 928 N N . TRP A 1 113 ? 15.919 0.880 -8.245 1.00 90.50 113 TRP A N 1
ATOM 929 C CA . TRP A 1 113 ? 15.530 1.548 -9.488 1.00 90.50 113 TRP A CA 1
ATOM 930 C C . TRP A 1 113 ? 14.597 2.760 -9.282 1.00 90.50 113 TRP A C 1
ATOM 932 O O . TRP A 1 113 ? 14.381 3.537 -10.216 1.00 90.50 113 TRP A O 1
ATOM 942 N N . MET A 1 114 ? 14.023 2.935 -8.087 1.00 93.50 114 MET A N 1
ATOM 943 C CA . MET A 1 114 ? 13.179 4.080 -7.739 1.00 93.50 114 MET A CA 1
ATOM 944 C C . MET A 1 114 ? 14.002 5.295 -7.286 1.00 93.50 114 MET A C 1
ATOM 946 O O . MET A 1 114 ? 15.197 5.210 -7.021 1.00 93.50 114 MET A O 1
ATOM 950 N N . SER A 1 115 ? 13.350 6.451 -7.139 1.00 92.69 115 SER A N 1
ATOM 951 C CA . SER A 1 115 ? 13.969 7.634 -6.533 1.00 92.69 115 SER A CA 1
ATOM 952 C C . SER A 1 115 ? 14.323 7.381 -5.061 1.00 92.69 115 SER A C 1
ATOM 954 O O . SER A 1 115 ? 13.619 6.654 -4.364 1.00 92.69 115 SER A O 1
ATOM 956 N N . LEU A 1 116 ? 15.368 8.041 -4.546 1.00 92.06 116 LEU A N 1
ATOM 957 C CA . LEU A 1 116 ? 15.782 7.915 -3.137 1.00 92.06 116 LEU A CA 1
ATOM 958 C C . LEU A 1 116 ? 14.672 8.262 -2.133 1.00 92.06 116 LEU A C 1
ATOM 960 O O . LEU A 1 116 ? 14.688 7.776 -1.005 1.00 92.06 116 LEU A O 1
ATOM 964 N N . VAL A 1 117 ? 13.735 9.134 -2.517 1.00 89.25 117 VAL A N 1
ATOM 965 C CA . VAL A 1 117 ? 12.561 9.448 -1.693 1.00 89.25 117 VAL A CA 1
ATOM 966 C C . VAL A 1 117 ? 11.639 8.234 -1.626 1.00 89.25 117 VAL A C 1
ATOM 968 O O . VAL A 1 117 ? 11.263 7.834 -0.532 1.00 89.25 117 VAL A O 1
ATOM 971 N N . ALA A 1 118 ? 11.345 7.609 -2.768 1.00 88.94 118 ALA A N 1
ATOM 972 C CA . ALA A 1 118 ? 10.474 6.441 -2.829 1.00 88.94 118 ALA A CA 1
ATOM 973 C C . ALA A 1 118 ? 11.081 5.199 -2.159 1.00 88.94 118 ALA A C 1
ATOM 975 O O . ALA A 1 118 ? 10.373 4.467 -1.476 1.00 88.94 118 ALA A O 1
ATOM 976 N N . GLN A 1 119 ? 12.398 5.010 -2.270 1.00 89.00 119 GLN A N 1
ATOM 977 C CA . GLN A 1 119 ? 13.124 3.917 -1.612 1.00 89.00 119 GLN A CA 1
ATOM 978 C C . GLN A 1 119 ? 12.995 3.917 -0.082 1.00 89.00 119 GLN A C 1
ATOM 980 O O . GLN A 1 119 ? 13.166 2.883 0.544 1.00 89.00 119 GLN A O 1
ATOM 985 N N . LYS A 1 120 ? 12.728 5.069 0.546 1.00 85.38 120 LYS A N 1
ATOM 986 C CA . LYS A 1 120 ? 12.532 5.153 2.005 1.00 85.38 120 LYS A CA 1
ATOM 987 C C . LYS A 1 120 ? 11.115 4.776 2.440 1.00 85.38 120 LYS A C 1
ATOM 989 O O . LYS A 1 120 ? 10.862 4.679 3.638 1.00 85.38 120 LYS A O 1
ATOM 994 N N . THR A 1 121 ? 10.202 4.647 1.484 1.00 81.12 121 THR A N 1
ATOM 995 C CA . THR A 1 121 ? 8.769 4.430 1.705 1.00 81.12 121 THR A CA 1
ATOM 996 C C . THR A 1 121 ? 8.337 3.009 1.330 1.00 81.12 121 THR A C 1
ATOM 998 O O . THR A 1 121 ? 7.329 2.540 1.852 1.00 81.12 121 THR A O 1
ATOM 1001 N N . VAL A 1 122 ? 9.093 2.347 0.446 1.00 77.44 122 VAL A N 1
ATOM 1002 C CA . VAL A 1 122 ? 8.913 0.961 -0.027 1.00 77.44 122 VAL A CA 1
ATOM 1003 C C . VAL A 1 122 ? 9.836 0.029 0.738 1.00 77.44 122 VAL A C 1
ATOM 1005 O O . VAL A 1 122 ? 9.317 -0.955 1.304 1.00 77.44 122 VAL A O 1
#

Organism: Escherichia coli (NCBI:txid562)

Solvent-accessible surface area (backbone atoms only — not comparable to full-atom values): 7160 Å² total; per-residue (Å²): 132,86,83,76,53,73,69,55,51,54,51,49,55,52,72,71,27,63,67,46,36,44,53,54,31,54,53,48,45,53,51,47,55,50,53,53,49,45,53,56,57,50,58,77,69,57,61,94,60,40,89,78,47,61,67,89,70,24,50,66,62,43,39,64,67,46,49,50,56,49,55,51,52,42,42,53,51,40,46,48,38,34,56,38,43,72,73,67,42,69,78,48,76,79,62,67,65,57,58,59,51,50,60,59,58,46,72,82,53,85,50,81,88,41,54,78,72,54,49,76,74,108

Mean predicted aligned error: 4.09 Å

pLDDT: mean 93.01, std 5.23, range [57.31, 98.44]